Protein AF-A0A5R9FM22-F1 (afdb_monomer_lite)

pLDDT: mean 77.02, std 12.1, range [45.22, 93.44]

Radius of gyration: 15.46 Å; chains: 1; bounding box: 29×36×42 Å

Foldseek 3Di:
DDDDDPDDDDDDPDDDDPVRVVVVLVVQCPDPPDPHDDDPPDDPPPVVVVVVVVVVVVVVVVVVVVVVD

Organism: NCBI:txid2580423

Structure (mmCIF, N/CA/C/O backbone):
data_AF-A0A5R9FM22-F1
#
_entry.id   AF-A0A5R9FM22-F1
#
loop_
_atom_site.group_PDB
_atom_site.id
_atom_site.type_symbol
_atom_site.label_atom_id
_atom_site.label_alt_id
_atom_site.label_comp_id
_atom_site.label_asym_id
_atom_site.label_entity_id
_atom_site.label_seq_id
_atom_site.pdbx_PDB_ins_code
_atom_site.Cartn_x
_atom_site.Cartn_y
_atom_site.Cartn_z
_atom_site.occupancy
_atom_site.B_iso_or_equiv
_atom_site.auth_seq_id
_atom_site.auth_comp_id
_atom_site.auth_asym_id
_atom_site.auth_atom_id
_atom_site.pdbx_PDB_model_num
ATOM 1 N N . MET A 1 1 ? -6.752 -24.436 14.781 1.00 45.22 1 MET A N 1
ATOM 2 C CA . MET A 1 1 ? -6.277 -23.046 14.954 1.00 45.22 1 MET A CA 1
ATOM 3 C C . MET A 1 1 ? -6.174 -22.410 13.582 1.00 45.22 1 MET A C 1
ATOM 5 O O . MET A 1 1 ? -5.472 -22.951 12.742 1.00 45.22 1 MET A O 1
ATOM 9 N N . THR A 1 2 ? -6.895 -21.325 13.325 1.00 71.31 2 THR A N 1
ATOM 10 C CA . THR A 1 2 ? -6.785 -20.568 12.068 1.00 71.31 2 THR A CA 1
ATOM 11 C C . THR A 1 2 ? -5.815 -19.413 12.263 1.00 71.31 2 THR A C 1
ATOM 13 O O . THR A 1 2 ? -5.985 -18.620 13.191 1.00 71.31 2 THR A O 1
ATOM 16 N N . GLN A 1 3 ? -4.798 -19.323 11.409 1.00 77.31 3 GLN A N 1
ATOM 17 C CA . GLN A 1 3 ? -3.866 -18.201 11.426 1.00 77.31 3 GLN A CA 1
ATOM 18 C C . GLN A 1 3 ? -4.560 -16.938 10.900 1.00 77.31 3 GLN A C 1
ATOM 20 O O . GLN A 1 3 ? -5.363 -16.999 9.969 1.00 77.31 3 GLN A O 1
ATOM 25 N N . ARG A 1 4 ? -4.283 -15.792 11.529 1.00 81.88 4 ARG A N 1
ATOM 26 C CA . ARG A 1 4 ? -4.729 -14.474 11.063 1.00 81.88 4 ARG A CA 1
ATOM 27 C C . ARG A 1 4 ? -3.563 -13.815 10.340 1.00 81.88 4 ARG A C 1
ATOM 29 O O . ARG A 1 4 ? -2.529 -13.572 10.954 1.00 81.88 4 ARG A O 1
ATOM 36 N N . HIS A 1 5 ? -3.727 -13.530 9.055 1.00 81.81 5 HIS A N 1
ATOM 37 C CA . HIS A 1 5 ? -2.736 -12.780 8.292 1.00 81.81 5 HIS A CA 1
ATOM 38 C C . HIS A 1 5 ? -2.954 -11.281 8.506 1.00 81.81 5 HIS A C 1
ATOM 40 O O . HIS A 1 5 ? -4.082 -10.799 8.434 1.00 81.81 5 HIS A O 1
ATOM 46 N N . ALA A 1 6 ? -1.877 -10.547 8.783 1.00 81.31 6 ALA A N 1
ATOM 47 C CA . ALA A 1 6 ? -1.928 -9.096 8.964 1.00 81.31 6 ALA A CA 1
ATOM 48 C C . ALA A 1 6 ? -1.973 -8.327 7.630 1.00 81.31 6 ALA A C 1
ATOM 50 O O . ALA A 1 6 ? -2.313 -7.149 7.612 1.00 81.31 6 ALA A O 1
ATOM 51 N N . GLY A 1 7 ? -1.617 -8.982 6.524 1.00 84.06 7 GLY A N 1
ATOM 52 C CA . GLY A 1 7 ? -1.581 -8.396 5.191 1.00 84.06 7 GLY A CA 1
ATOM 53 C C . GLY A 1 7 ? -0.947 -9.346 4.182 1.00 84.06 7 GLY A C 1
ATOM 54 O O . GLY A 1 7 ? -0.517 -10.445 4.541 1.00 84.06 7 GLY A O 1
ATOM 55 N N . TYR A 1 8 ? -0.883 -8.899 2.933 1.00 81.62 8 TYR A N 1
ATOM 56 C CA . TYR A 1 8 ? -0.256 -9.613 1.827 1.00 81.62 8 TYR A CA 1
ATOM 57 C C . TYR A 1 8 ? 0.688 -8.668 1.086 1.00 81.62 8 TYR A C 1
ATOM 59 O O . TYR A 1 8 ? 0.388 -7.485 0.937 1.00 81.62 8 TYR A O 1
ATOM 67 N N . VAL A 1 9 ? 1.820 -9.199 0.627 1.00 84.38 9 VAL A N 1
ATOM 68 C CA . VAL A 1 9 ? 2.748 -8.514 -0.279 1.00 84.38 9 VAL A CA 1
ATOM 69 C C . VAL A 1 9 ? 2.617 -9.191 -1.635 1.00 84.38 9 VAL A C 1
ATOM 71 O O . VAL A 1 9 ? 2.697 -10.415 -1.718 1.00 84.38 9 VAL A O 1
ATOM 74 N N . VAL A 1 10 ? 2.379 -8.398 -2.675 1.00 81.50 10 VAL A N 1
ATOM 75 C CA . VAL A 1 10 ? 2.197 -8.881 -4.046 1.00 81.50 10 VAL A CA 1
ATOM 76 C C . VAL A 1 10 ? 3.369 -8.380 -4.876 1.00 81.50 10 VAL A C 1
ATOM 78 O O . VAL A 1 10 ? 3.653 -7.185 -4.879 1.00 81.50 10 VAL A O 1
ATOM 81 N N . ALA A 1 11 ? 4.047 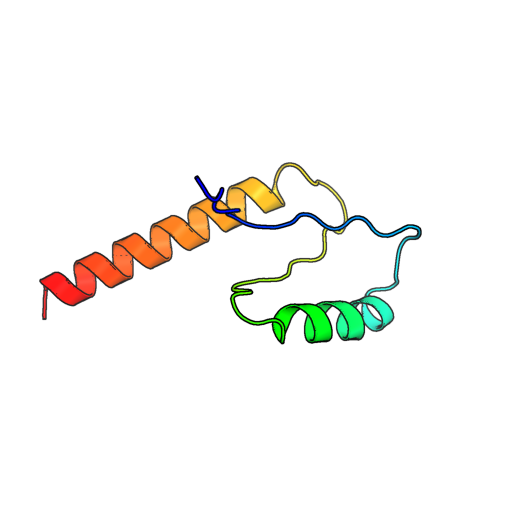-9.299 -5.556 1.00 79.12 11 ALA A N 1
ATOM 82 C CA . ALA A 1 11 ? 5.071 -8.986 -6.541 1.00 79.12 11 ALA A CA 1
ATOM 83 C C . ALA A 1 11 ? 4.475 -9.144 -7.942 1.00 79.12 11 ALA A C 1
ATOM 85 O O . ALA A 1 11 ? 3.672 -10.049 -8.176 1.00 79.12 11 ALA A O 1
ATOM 86 N N . LEU A 1 12 ? 4.858 -8.250 -8.846 1.00 80.69 12 LEU A N 1
ATOM 87 C CA . LEU A 1 12 ? 4.481 -8.316 -10.253 1.00 80.69 12 LEU A CA 1
ATOM 88 C C . LEU A 1 12 ? 5.592 -9.027 -11.030 1.00 80.69 12 LEU A C 1
ATOM 90 O O . LEU A 1 12 ? 6.759 -8.925 -10.655 1.00 80.69 12 LEU A O 1
ATOM 94 N N . ASP A 1 13 ? 5.218 -9.749 -12.085 1.00 77.00 13 ASP A N 1
ATOM 95 C CA . ASP A 1 13 ? 6.172 -10.453 -12.957 1.00 77.00 13 ASP A CA 1
ATOM 96 C C . ASP A 1 13 ? 7.005 -9.467 -13.795 1.00 77.00 13 ASP A C 1
ATOM 98 O O . ASP A 1 13 ? 8.195 -9.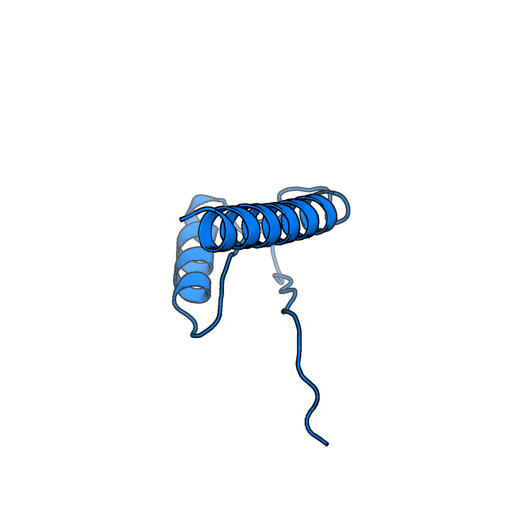660 -14.031 1.00 77.00 13 ASP A O 1
ATOM 102 N N . GLU A 1 14 ? 6.393 -8.341 -14.163 1.00 79.25 14 GLU A N 1
ATOM 103 C CA . GLU A 1 14 ? 7.036 -7.234 -14.858 1.00 79.25 14 GLU A CA 1
ATOM 104 C C . GLU A 1 14 ? 6.665 -5.885 -14.232 1.00 79.25 14 GLU A C 1
ATOM 106 O O . GLU A 1 14 ? 5.663 -5.740 -13.524 1.00 79.25 14 GLU A O 1
ATOM 111 N N . ASN A 1 15 ? 7.496 -4.876 -14.493 1.00 80.44 15 ASN A N 1
ATOM 112 C CA . ASN A 1 15 ? 7.235 -3.517 -14.038 1.00 80.44 15 ASN A CA 1
ATOM 113 C C . ASN A 1 15 ? 6.101 -2.905 -14.864 1.00 80.44 15 ASN A C 1
ATOM 115 O O . ASN A 1 15 ? 6.236 -2.725 -16.074 1.00 80.44 15 ASN A O 1
ATOM 119 N N . LEU A 1 16 ? 5.016 -2.524 -14.194 1.00 83.50 16 LEU A N 1
ATOM 120 C CA . LEU A 1 16 ? 3.933 -1.768 -14.811 1.00 83.50 16 LEU A CA 1
ATOM 121 C C . LEU A 1 16 ? 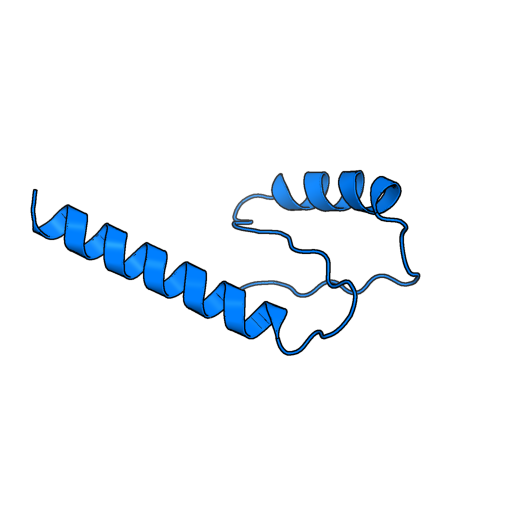4.269 -0.276 -14.849 1.00 83.50 16 LEU A C 1
ATOM 123 O O . LEU A 1 16 ? 4.921 0.257 -13.947 1.00 83.50 16 LEU A O 1
ATOM 127 N N . ARG A 1 17 ? 3.781 0.408 -15.885 1.00 83.81 17 ARG A N 1
ATOM 128 C CA . ARG A 1 17 ? 3.703 1.872 -15.880 1.00 83.81 17 ARG A CA 1
ATOM 129 C C . ARG A 1 17 ? 2.647 2.318 -14.870 1.00 83.81 17 ARG A C 1
ATOM 131 O O . ARG A 1 17 ? 1.741 1.557 -14.543 1.00 83.81 17 ARG A O 1
ATOM 138 N N . GLU A 1 18 ? 2.768 3.547 -14.381 1.00 82.31 18 GLU A N 1
ATOM 139 C CA . GLU A 1 18 ? 1.882 4.083 -13.338 1.00 82.31 18 GLU A CA 1
ATOM 140 C C . GLU A 1 18 ? 0.399 4.022 -13.744 1.00 82.31 18 GLU A C 1
ATOM 142 O O . GLU A 1 18 ? -0.422 3.516 -12.979 1.00 82.31 18 GLU A O 1
ATOM 147 N N . ASP A 1 19 ? 0.088 4.410 -14.983 1.00 85.62 19 ASP A N 1
ATOM 148 C CA . ASP A 1 19 ? -1.277 4.400 -15.526 1.00 85.62 19 ASP A CA 1
ATOM 149 C C . ASP A 1 19 ? -1.865 2.975 -15.615 1.00 85.62 19 ASP A C 1
ATOM 151 O O . ASP A 1 19 ? -3.036 2.748 -15.305 1.00 85.62 19 ASP A O 1
ATOM 155 N N . ASP A 1 20 ? -1.041 1.987 -15.984 1.00 85.19 20 ASP A N 1
ATOM 156 C CA . ASP A 1 20 ? -1.448 0.576 -16.059 1.00 85.19 20 ASP A CA 1
ATOM 157 C C . ASP A 1 20 ? -1.628 -0.023 -14.652 1.00 85.19 20 ASP A C 1
ATOM 159 O O . ASP A 1 20 ? -2.532 -0.826 -14.398 1.00 85.19 20 ASP A O 1
ATOM 163 N N . ALA A 1 21 ? -0.784 0.396 -13.703 1.00 88.31 21 ALA A N 1
ATOM 164 C CA . ALA A 1 21 ? -0.845 -0.037 -12.314 1.00 88.31 21 ALA A CA 1
ATOM 165 C C . ALA A 1 21 ? -2.081 0.510 -11.583 1.00 88.31 21 ALA A C 1
ATOM 167 O O . ALA A 1 21 ? -2.576 -0.144 -10.661 1.00 88.31 21 ALA A O 1
ATOM 168 N N . GLU A 1 22 ? -2.613 1.669 -11.981 1.00 90.19 22 GLU A N 1
ATOM 169 C CA . GLU A 1 22 ? -3.761 2.298 -11.322 1.00 90.19 22 GLU A CA 1
ATOM 170 C C . GLU A 1 22 ? -5.001 1.389 -11.323 1.00 90.19 22 GLU A C 1
ATOM 172 O O . GLU A 1 22 ? -5.669 1.234 -10.294 1.00 90.19 22 GLU A O 1
ATOM 177 N N . GLN A 1 23 ? -5.273 0.709 -12.442 1.00 90.88 23 GLN A N 1
ATOM 178 C CA . GLN A 1 23 ? -6.391 -0.234 -12.545 1.00 90.88 23 GLN A CA 1
ATOM 179 C C . GLN A 1 23 ? -6.239 -1.399 -11.561 1.00 90.88 23 GLN A C 1
ATOM 181 O O . GLN A 1 23 ? -7.185 -1.749 -10.849 1.00 90.88 23 GLN A O 1
ATOM 186 N N . LEU A 1 24 ? -5.032 -1.961 -11.471 1.00 91.12 24 LEU A N 1
ATOM 187 C CA . LEU A 1 24 ? -4.723 -3.060 -10.561 1.00 91.12 24 LEU A CA 1
ATOM 188 C C . LEU A 1 24 ? -4.822 -2.618 -9.093 1.00 91.12 24 LEU A C 1
ATOM 190 O O . LEU A 1 24 ? -5.429 -3.305 -8.271 1.00 91.12 24 LEU A O 1
ATOM 194 N N . ILE A 1 25 ? -4.281 -1.444 -8.764 1.00 91.38 25 ILE A N 1
ATOM 195 C CA . ILE A 1 25 ? -4.355 -0.853 -7.423 1.00 91.38 25 ILE A CA 1
ATOM 196 C C . ILE A 1 25 ? -5.815 -0.665 -7.004 1.00 91.38 25 ILE A C 1
ATOM 198 O O . ILE A 1 25 ? -6.188 -1.018 -5.882 1.00 91.38 25 ILE A O 1
ATOM 202 N N . ASN A 1 26 ? -6.652 -0.135 -7.896 1.00 92.69 26 ASN A N 1
ATOM 203 C CA . ASN A 1 26 ? -8.069 0.084 -7.628 1.00 92.69 26 ASN A CA 1
ATOM 204 C C . ASN A 1 26 ? -8.820 -1.236 -7.426 1.00 92.69 26 ASN A C 1
ATOM 206 O O . ASN A 1 26 ? -9.594 -1.348 -6.475 1.00 92.69 26 ASN A O 1
ATOM 210 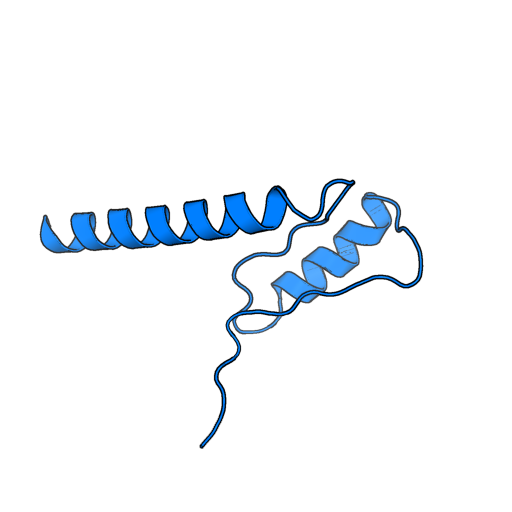N N . ALA A 1 27 ? -8.529 -2.262 -8.228 1.00 92.81 27 ALA A N 1
ATOM 211 C CA . ALA A 1 27 ? -9.097 -3.593 -8.036 1.00 92.81 27 ALA A CA 1
ATOM 212 C C . ALA A 1 27 ? -8.737 -4.183 -6.658 1.00 92.81 27 ALA A C 1
ATOM 214 O O . ALA A 1 27 ? -9.611 -4.693 -5.957 1.00 92.81 27 ALA A O 1
ATOM 215 N N . ILE A 1 28 ? -7.479 -4.059 -6.219 1.00 91.69 28 ILE A N 1
ATOM 216 C CA . ILE A 1 28 ? -7.044 -4.561 -4.905 1.00 91.69 28 ILE A CA 1
ATOM 217 C C . ILE A 1 28 ? -7.714 -3.771 -3.768 1.00 91.69 28 ILE A C 1
ATOM 219 O O . ILE A 1 28 ? -8.150 -4.370 -2.786 1.00 91.69 28 ILE A O 1
ATOM 223 N N . LYS A 1 29 ? -7.870 -2.446 -3.900 1.00 91.31 29 LYS A N 1
ATOM 224 C CA . LYS A 1 29 ? -8.576 -1.607 -2.909 1.00 91.31 29 LYS A CA 1
ATOM 225 C C . LYS A 1 29 ? -10.039 -2.016 -2.708 1.00 91.31 29 LYS A C 1
ATOM 227 O O . LYS A 1 29 ? -10.583 -1.788 -1.631 1.00 91.31 29 LYS A O 1
ATOM 232 N N . MET A 1 30 ? -10.673 -2.615 -3.716 1.00 93.44 30 MET A N 1
ATOM 233 C CA . MET A 1 30 ? -12.056 -3.095 -3.627 1.00 93.44 30 MET A CA 1
ATOM 234 C C . MET A 1 30 ? -12.196 -4.429 -2.876 1.00 93.44 30 MET A C 1
ATOM 236 O O . MET A 1 30 ? -13.314 -4.823 -2.535 1.00 93.44 30 MET A O 1
ATOM 240 N N . LEU A 1 31 ? -11.098 -5.139 -2.595 1.00 92.25 31 LEU A N 1
ATOM 241 C CA . LEU A 1 31 ? -11.147 -6.403 -1.863 1.00 92.25 31 LEU A CA 1
ATOM 242 C C . LEU A 1 31 ? -11.533 -6.176 -0.393 1.00 92.25 31 LEU A C 1
ATOM 244 O O . LEU A 1 31 ? -11.036 -5.280 0.293 1.00 92.25 31 LEU A O 1
ATOM 248 N N . ARG A 1 32 ? -12.417 -7.034 0.128 1.00 87.88 32 ARG A N 1
ATOM 249 C CA . ARG A 1 32 ? -12.912 -6.934 1.507 1.00 87.88 32 ARG A CA 1
ATOM 250 C C . ARG A 1 32 ? -11.760 -7.031 2.510 1.00 87.88 32 ARG A C 1
ATOM 252 O O . ARG A 1 32 ? -11.076 -8.047 2.581 1.00 87.88 32 ARG A O 1
ATOM 259 N N . GLY A 1 33 ? -11.635 -6.011 3.355 1.00 85.62 33 GLY A N 1
ATOM 260 C CA . GLY A 1 33 ? -10.626 -5.965 4.416 1.00 85.62 33 GLY A CA 1
ATOM 261 C C . GLY A 1 33 ? -9.287 -5.365 3.988 1.00 85.62 33 GLY A C 1
ATOM 262 O O . GLY A 1 33 ? -8.376 -5.309 4.811 1.00 85.62 33 GLY A O 1
ATOM 263 N N . VAL A 1 34 ? -9.163 -4.882 2.748 1.00 87.19 34 VAL A N 1
ATOM 264 C CA . VAL A 1 34 ? -8.009 -4.081 2.328 1.00 87.19 34 VAL A CA 1
ATOM 265 C C . VAL A 1 34 ? -8.157 -2.660 2.862 1.00 87.19 34 VAL A C 1
ATOM 267 O O . VAL A 1 34 ? -9.169 -1.998 2.649 1.00 87.19 34 VAL A O 1
ATOM 270 N N . ILE A 1 35 ? -7.134 -2.205 3.586 1.00 85.38 35 ILE A N 1
ATOM 271 C CA . ILE A 1 35 ? -7.100 -0.870 4.202 1.00 85.38 35 ILE A CA 1
ATOM 272 C C . ILE A 1 35 ? -6.295 0.110 3.336 1.00 85.38 35 ILE A C 1
ATOM 274 O O . ILE A 1 35 ? -6.632 1.291 3.267 1.00 85.38 35 ILE A O 1
ATOM 278 N N . ALA A 1 36 ? -5.244 -0.370 2.668 1.00 82.69 36 ALA A N 1
ATOM 279 C CA . ALA A 1 36 ? -4.385 0.418 1.794 1.00 82.69 36 ALA A CA 1
ATOM 280 C C . ALA A 1 36 ? -3.696 -0.481 0.758 1.00 82.69 36 ALA A C 1
ATOM 282 O O . ALA A 1 36 ? -3.449 -1.659 1.016 1.00 82.69 36 ALA A O 1
ATOM 283 N N . VAL A 1 37 ? -3.371 0.099 -0.397 1.00 86.88 37 VAL A N 1
ATOM 284 C CA . VAL A 1 37 ? -2.568 -0.517 -1.463 1.00 86.88 37 VAL A CA 1
ATOM 285 C C . VAL A 1 37 ? -1.585 0.543 -1.932 1.00 86.88 37 VAL A C 1
ATOM 287 O O . VAL A 1 37 ? -2.015 1.643 -2.286 1.00 86.88 37 VAL A O 1
ATOM 290 N N . GLN A 1 38 ? -0.292 0.230 -1.900 1.00 83.31 38 GLN A N 1
ATOM 291 C CA . GLN A 1 38 ? 0.772 1.177 -2.214 1.00 83.31 38 GLN A CA 1
ATOM 292 C C . GLN A 1 38 ? 1.719 0.567 -3.255 1.00 83.31 38 GLN A C 1
ATOM 294 O O . GLN A 1 38 ? 2.255 -0.516 -3.006 1.00 83.31 38 GLN A O 1
ATOM 299 N N . PRO A 1 39 ? 1.908 1.212 -4.419 1.00 81.62 39 PRO A N 1
ATOM 300 C CA . PRO A 1 39 ? 2.925 0.795 -5.370 1.00 81.62 39 PRO A CA 1
ATOM 301 C C . PRO A 1 39 ? 4.311 1.087 -4.793 1.00 81.62 39 PRO A C 1
ATOM 303 O O . PRO A 1 39 ? 4.534 2.126 -4.172 1.00 81.62 39 PRO A O 1
ATOM 306 N N . VAL A 1 40 ? 5.249 0.168 -5.004 1.00 76.50 40 VAL A N 1
ATOM 307 C CA . VAL A 1 40 ? 6.640 0.343 -4.583 1.00 76.50 40 VAL A CA 1
ATOM 308 C C . VAL A 1 40 ? 7.460 0.739 -5.804 1.00 76.50 40 VAL A C 1
ATOM 310 O O . VAL A 1 40 ? 7.785 -0.101 -6.636 1.00 76.50 40 VAL A O 1
ATOM 313 N N . THR A 1 41 ? 7.806 2.019 -5.916 1.00 67.94 41 THR A N 1
ATOM 314 C CA . THR A 1 41 ? 8.536 2.588 -7.064 1.00 67.94 41 THR A CA 1
ATOM 315 C C . THR A 1 41 ? 10.048 2.676 -6.811 1.00 67.94 41 THR A C 1
ATOM 317 O O . THR A 1 41 ? 10.692 3.624 -7.241 1.00 67.94 41 THR A O 1
ATOM 320 N N . ALA A 1 42 ? 10.606 1.654 -6.150 1.00 54.56 42 ALA A N 1
ATOM 321 C CA . ALA A 1 42 ? 11.942 1.552 -5.542 1.00 54.56 42 ALA A CA 1
ATOM 322 C C . ALA A 1 42 ? 11.986 1.891 -4.037 1.00 54.56 42 ALA A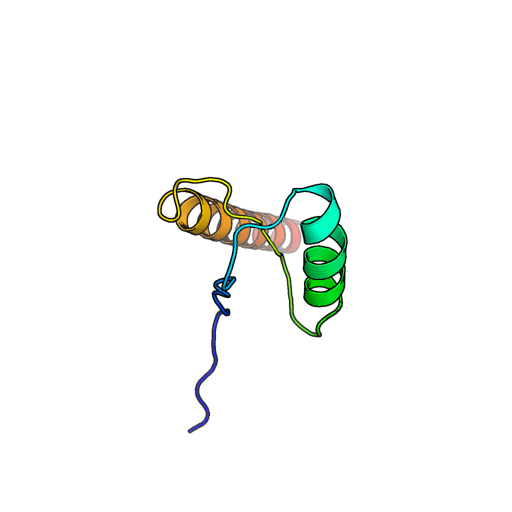 C 1
ATOM 324 O O . ALA A 1 42 ? 11.389 2.852 -3.565 1.00 54.56 42 ALA A O 1
ATOM 325 N N . ASP A 1 43 ? 12.726 1.043 -3.315 1.00 51.31 43 ASP A N 1
ATOM 326 C CA . ASP A 1 43 ? 12.935 0.979 -1.860 1.00 51.31 43 ASP A CA 1
ATOM 327 C C . ASP A 1 43 ? 11.824 0.304 -1.015 1.00 51.31 43 ASP A C 1
ATOM 329 O O . ASP A 1 43 ? 11.120 0.902 -0.196 1.00 51.31 43 ASP A O 1
ATOM 333 N N . VAL A 1 44 ? 11.710 -1.020 -1.201 1.00 53.62 44 VAL A N 1
ATOM 334 C CA . VAL A 1 44 ? 10.806 -1.963 -0.499 1.00 53.62 44 VAL A CA 1
ATOM 335 C C . VAL A 1 44 ? 10.885 -1.855 1.034 1.00 53.62 44 VAL A C 1
ATOM 337 O O . VAL A 1 44 ? 9.906 -2.127 1.731 1.00 53.62 44 VAL A O 1
ATOM 340 N N . SER A 1 45 ? 12.027 -1.433 1.577 1.00 52.44 45 SER A N 1
ATOM 341 C CA . SER A 1 45 ? 12.283 -1.411 3.022 1.00 52.44 45 SER A CA 1
ATOM 342 C C . SER A 1 45 ? 11.687 -0.190 3.735 1.00 52.44 45 SER A C 1
ATOM 344 O O . SER A 1 45 ? 11.313 -0.288 4.904 1.00 52.44 45 SER A O 1
ATOM 346 N N . LEU A 1 46 ? 11.565 0.955 3.052 1.00 53.06 46 LEU A N 1
ATOM 347 C CA . LEU A 1 46 ? 11.123 2.212 3.669 1.00 53.06 46 LEU A CA 1
ATOM 348 C C . LEU A 1 46 ? 9.590 2.315 3.729 1.00 53.06 46 LEU A C 1
ATOM 350 O O . LEU A 1 46 ? 9.027 2.679 4.762 1.00 53.06 46 LEU A O 1
ATOM 354 N N . SER A 1 47 ? 8.904 1.918 2.653 1.00 53.66 47 SER A N 1
ATOM 355 C CA . SER A 1 47 ? 7.442 2.040 2.530 1.00 53.66 47 SER A CA 1
ATOM 356 C C . SER A 1 47 ? 6.681 1.165 3.544 1.00 53.66 47 SER A C 1
ATOM 358 O O . SER A 1 47 ? 5.732 1.631 4.179 1.00 53.66 47 SER A O 1
ATOM 360 N N . LEU A 1 48 ? 7.156 -0.059 3.813 1.00 56.81 48 LEU A N 1
ATOM 361 C CA . LEU A 1 48 ? 6.545 -0.960 4.804 1.00 56.81 48 LEU A CA 1
ATOM 362 C C . LEU A 1 48 ? 6.642 -0.434 6.245 1.00 56.81 48 LEU A C 1
ATOM 364 O O . LEU A 1 48 ? 5.716 -0.621 7.042 1.00 56.81 48 LEU A O 1
ATOM 368 N N . ALA A 1 49 ? 7.753 0.222 6.592 1.00 56.19 49 ALA A N 1
ATOM 369 C CA . ALA A 1 49 ? 7.949 0.809 7.913 1.00 56.19 49 ALA A CA 1
ATOM 370 C C . ALA A 1 49 ? 7.051 2.041 8.111 1.00 56.19 49 ALA A C 1
ATOM 372 O O . ALA A 1 49 ? 6.408 2.176 9.154 1.00 56.19 49 ALA A O 1
ATOM 373 N N . THR A 1 50 ? 6.944 2.905 7.097 1.00 62.12 50 THR A N 1
ATOM 374 C CA . THR A 1 50 ? 6.131 4.126 7.163 1.00 62.12 50 THR A CA 1
ATOM 375 C C . THR A 1 5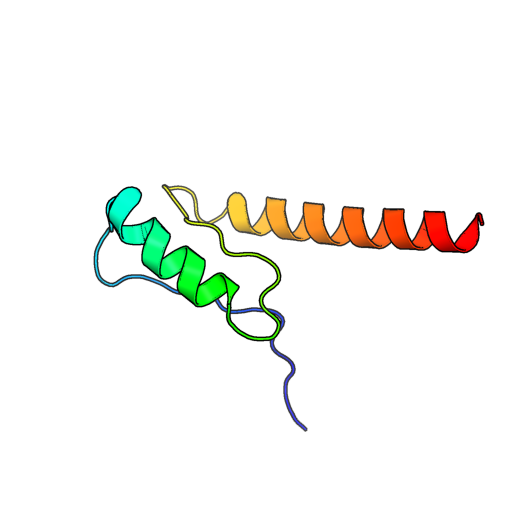0 ? 4.639 3.829 7.301 1.00 62.12 50 THR A C 1
ATOM 377 O O . THR A 1 50 ? 3.976 4.454 8.131 1.00 62.12 50 THR A O 1
ATOM 380 N N . GLU A 1 51 ? 4.099 2.856 6.562 1.00 63.47 51 GLU A N 1
ATOM 381 C CA . GLU A 1 51 ? 2.662 2.557 6.619 1.00 63.47 51 GLU A CA 1
ATOM 382 C C . GLU A 1 51 ? 2.234 1.892 7.930 1.00 63.47 51 GLU A C 1
ATOM 384 O O . GLU A 1 51 ? 1.177 2.221 8.476 1.00 63.47 51 GLU A O 1
ATOM 389 N N . ARG A 1 52 ? 3.078 1.027 8.510 1.00 63.78 52 ARG A N 1
ATOM 390 C CA . ARG A 1 52 ? 2.828 0.470 9.851 1.00 63.78 52 ARG A CA 1
ATOM 391 C C . ARG A 1 52 ? 2.756 1.558 10.911 1.00 63.78 52 ARG A C 1
ATOM 393 O O . ARG A 1 52 ? 1.816 1.572 11.705 1.00 63.78 52 ARG A O 1
ATOM 400 N N . VAL A 1 53 ? 3.715 2.481 10.885 1.00 69.56 53 VAL A N 1
ATOM 401 C CA . VAL A 1 53 ? 3.763 3.616 11.808 1.00 69.56 53 VAL A CA 1
ATOM 402 C C . VAL A 1 53 ? 2.515 4.482 11.621 1.00 69.56 53 VAL A C 1
ATOM 404 O O . VAL A 1 53 ? 1.783 4.718 12.578 1.00 69.56 53 VAL A O 1
ATOM 407 N N . ARG A 1 54 ? 2.173 4.877 10.389 1.00 71.38 54 ARG A N 1
ATOM 408 C CA . ARG A 1 54 ? 0.968 5.682 10.116 1.00 71.38 54 ARG A CA 1
ATOM 409 C C . ARG A 1 54 ? -0.317 5.028 10.616 1.00 71.38 54 ARG A C 1
ATOM 411 O O . ARG A 1 54 ? -1.152 5.706 11.219 1.00 71.38 54 ARG A O 1
ATOM 418 N N . HIS A 1 55 ? -0.475 3.728 10.381 1.00 70.31 55 HIS A N 1
ATOM 419 C CA . HIS A 1 55 ? -1.647 2.986 10.824 1.00 70.31 55 HIS A CA 1
ATOM 420 C C . HIS A 1 55 ? -1.736 2.926 12.356 1.00 70.31 55 HIS A C 1
ATOM 422 O O . HIS A 1 55 ? -2.796 3.192 12.924 1.00 70.31 55 HIS A O 1
ATOM 428 N N . GLU A 1 56 ? -0.624 2.647 13.038 1.00 72.44 56 GLU A N 1
ATOM 429 C CA . GLU A 1 56 ? -0.571 2.589 14.501 1.00 72.44 56 GLU A CA 1
ATOM 430 C C . GLU A 1 56 ? -0.884 3.949 15.146 1.00 72.44 56 GLU A C 1
ATOM 432 O O . GLU A 1 56 ? -1.698 4.028 16.069 1.00 72.44 56 GLU A O 1
ATOM 437 N N . TYR A 1 57 ? -0.307 5.033 14.621 1.00 76.69 57 TYR A N 1
ATOM 438 C CA . TYR A 1 57 ? -0.579 6.392 15.093 1.00 76.69 57 TYR A CA 1
ATOM 439 C C . TYR A 1 57 ? -2.042 6.784 14.888 1.00 76.69 57 TYR A C 1
ATOM 441 O O . TYR A 1 57 ? -2.673 7.302 15.810 1.00 76.69 57 TYR A O 1
ATOM 449 N N . ARG A 1 58 ? -2.620 6.488 13.717 1.00 75.25 58 ARG A N 1
ATOM 450 C CA . ARG A 1 58 ? -4.035 6.769 13.441 1.00 75.25 58 ARG A CA 1
ATOM 451 C C . ARG A 1 58 ? -4.951 6.048 14.428 1.00 75.25 58 ARG A C 1
ATOM 453 O O . ARG A 1 58 ? -5.912 6.639 14.915 1.00 75.25 58 ARG A O 1
ATOM 460 N N . HIS A 1 59 ? -4.637 4.798 14.753 1.00 74.62 59 HIS A N 1
ATOM 461 C CA . HIS A 1 59 ? -5.439 4.004 15.677 1.00 74.62 59 HIS A CA 1
ATOM 462 C C . HIS A 1 59 ? -5.327 4.498 17.128 1.00 74.62 59 HIS A C 1
ATOM 464 O O . HIS A 1 59 ? -6.333 4.543 17.836 1.00 74.62 59 HIS A O 1
ATOM 470 N N . LYS A 1 60 ? -4.130 4.918 17.556 1.00 78.50 60 LYS A N 1
ATOM 471 C CA . LYS A 1 60 ? -3.894 5.512 18.882 1.00 78.50 60 LYS A CA 1
ATOM 472 C C . LYS A 1 60 ? -4.608 6.854 19.046 1.00 78.50 60 LYS A C 1
ATOM 474 O O . LYS A 1 60 ? -5.285 7.062 20.045 1.00 78.50 60 LYS A O 1
ATOM 479 N N . VAL A 1 61 ? -4.519 7.734 18.049 1.00 83.69 61 VAL A N 1
ATOM 480 C CA . VAL A 1 61 ? -5.181 9.050 18.076 1.00 83.69 61 VAL A CA 1
ATOM 481 C C . VAL A 1 61 ? -6.703 8.908 18.102 1.00 83.69 61 VAL A C 1
ATOM 483 O O . VAL A 1 61 ? -7.365 9.566 18.898 1.00 83.69 61 VAL A O 1
ATOM 486 N N . LEU A 1 62 ? -7.268 8.020 17.279 1.00 80.38 62 LEU A N 1
ATOM 487 C CA . LEU A 1 62 ? -8.712 7.763 17.282 1.00 80.38 62 LEU A CA 1
ATOM 488 C C . LEU A 1 62 ? -9.197 7.110 18.583 1.00 80.38 62 LEU A C 1
ATOM 490 O O . LEU A 1 62 ? -10.330 7.357 18.991 1.00 80.38 62 LEU A O 1
ATOM 494 N N . GLY A 1 63 ? -8.359 6.296 19.230 1.00 80.94 63 GLY A N 1
ATOM 495 C CA . GLY A 1 63 ? -8.634 5.753 20.561 1.00 80.94 63 GLY A CA 1
ATOM 496 C C . GLY A 1 63 ? -8.716 6.853 21.617 1.00 80.94 63 GLY A C 1
ATOM 497 O O . GLY A 1 63 ? -9.732 6.974 22.290 1.00 80.94 63 GLY A O 1
ATOM 498 N N . LEU A 1 64 ? -7.703 7.720 21.679 1.00 84.88 64 LEU A N 1
ATOM 499 C CA . LEU A 1 64 ? -7.662 8.840 22.627 1.00 84.88 64 LEU A CA 1
ATOM 500 C C . LEU A 1 64 ? -8.829 9.818 22.435 1.00 84.88 64 LEU A C 1
ATOM 502 O O . LEU A 1 64 ? -9.422 10.275 23.405 1.00 84.88 64 LEU A O 1
ATOM 506 N N . LEU A 1 65 ? -9.201 10.113 21.186 1.00 80.31 65 LEU A N 1
ATOM 507 C CA . LEU A 1 65 ? -10.349 10.977 20.887 1.00 80.31 65 LEU A CA 1
ATOM 508 C C . LEU A 1 65 ? -11.689 10.372 21.329 1.00 80.31 65 LEU A C 1
ATOM 510 O O . LEU A 1 65 ? -12.605 11.122 21.644 1.00 80.31 65 LEU A O 1
ATOM 514 N N . ARG A 1 66 ? -11.816 9.039 21.358 1.00 73.19 66 ARG A N 1
ATOM 515 C CA . ARG A 1 66 ? -13.009 8.352 21.882 1.00 73.19 66 ARG A CA 1
ATOM 516 C C . ARG A 1 66 ? -13.077 8.329 23.404 1.00 73.19 66 ARG A C 1
ATOM 518 O O . ARG A 1 66 ? -14.164 8.176 23.935 1.00 73.19 66 ARG A O 1
ATOM 525 N N . GLU A 1 67 ? -11.941 8.415 24.085 1.00 73.88 67 GLU A N 1
ATOM 526 C CA . GLU A 1 67 ? -11.882 8.428 25.551 1.00 73.88 67 GLU A CA 1
ATOM 527 C C . GLU A 1 67 ? -12.110 9.833 26.136 1.00 73.88 67 GLU A C 1
ATOM 529 O O . GLU A 1 67 ? -12.432 9.962 27.313 1.00 73.88 67 GLU A O 1
ATOM 534 N N . LEU A 1 68 ? -11.947 10.883 25.321 1.00 71.31 68 LEU A N 1
ATOM 535 C CA . LEU A 1 68 ? -12.071 12.291 25.721 1.00 71.31 68 LEU A CA 1
ATOM 536 C C . LEU A 1 68 ? -13.434 12.939 25.407 1.00 71.31 68 LEU A C 1
ATOM 538 O O . LEU A 1 68 ? -13.640 14.089 25.797 1.00 71.31 68 LEU A O 1
ATOM 542 N N . GLY A 1 69 ? -14.330 12.254 24.691 1.00 57.62 69 GLY A N 1
ATOM 543 C CA . GLY A 1 69 ? -15.681 12.726 24.351 1.00 57.62 69 GLY A CA 1
ATOM 544 C C . GLY A 1 69 ? -16.756 11.846 24.962 1.00 57.62 69 GLY A C 1
ATOM 545 O O . GLY A 1 69 ? -17.809 12.407 25.335 1.00 57.62 69 GLY A O 1
#

Secondary structure (DSSP, 8-state):
-PPPP-------SSPPPHHHHHHHHHHHHTSTT-------SS-HHHHHHHHHHHHHHHHHHHHHHHH--

Sequence (69 aa):
MTQRHAGYVVALDENLREDDAEQLINAIKMLRGVIAVQPVTADVSLSLATERVRHEYRHKVLGLLRELG